Protein AF-A0A7X9FN58-F1 (afdb_monomer)

Structure (mmCIF, N/CA/C/O backbone):
data_AF-A0A7X9FN58-F1
#
_entry.id   AF-A0A7X9FN58-F1
#
loop_
_atom_site.group_PDB
_atom_site.id
_atom_site.type_symbol
_atom_site.label_atom_id
_atom_site.label_alt_id
_atom_site.label_comp_id
_atom_site.label_asym_id
_atom_site.label_entity_id
_atom_site.label_seq_id
_atom_site.pdbx_PDB_ins_code
_atom_site.Cartn_x
_atom_site.Cartn_y
_atom_site.Cartn_z
_atom_site.occupancy
_atom_site.B_iso_or_equiv
_atom_site.auth_seq_id
_atom_site.auth_comp_id
_atom_site.auth_asym_id
_atom_site.auth_atom_id
_atom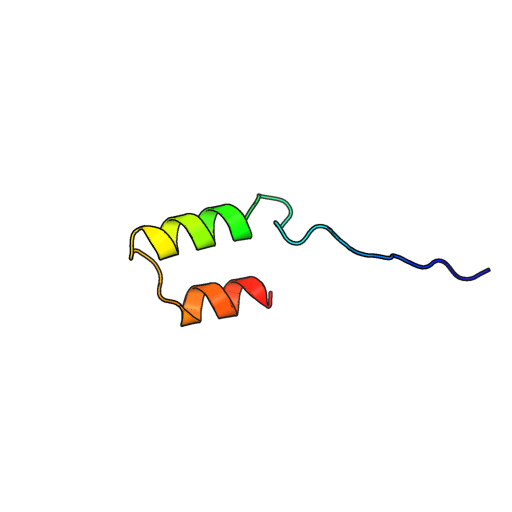_site.pdbx_PDB_model_num
ATOM 1 N N . MET A 1 1 ? 13.399 -4.139 -33.464 1.00 71.25 1 MET A N 1
ATOM 2 C CA . MET A 1 1 ? 13.658 -4.880 -32.213 1.00 71.25 1 MET A CA 1
ATOM 3 C C . MET A 1 1 ? 12.696 -4.325 -31.186 1.00 71.25 1 MET A C 1
ATOM 5 O O . MET A 1 1 ? 12.768 -3.133 -30.925 1.00 71.25 1 MET A O 1
ATOM 9 N N . GLU A 1 2 ? 11.751 -5.134 -30.711 1.00 87.25 2 GLU A N 1
ATOM 10 C CA . GLU A 1 2 ? 10.821 -4.721 -29.656 1.00 87.25 2 GLU A CA 1
ATOM 11 C C . GLU A 1 2 ? 11.315 -5.203 -28.296 1.00 87.25 2 GLU A C 1
ATOM 13 O O . GLU A 1 2 ? 11.780 -6.335 -28.158 1.00 87.25 2 GLU A O 1
ATOM 18 N N . SER A 1 3 ? 11.201 -4.329 -27.302 1.00 91.25 3 SER A N 1
ATOM 19 C CA . SER A 1 3 ? 11.500 -4.636 -25.908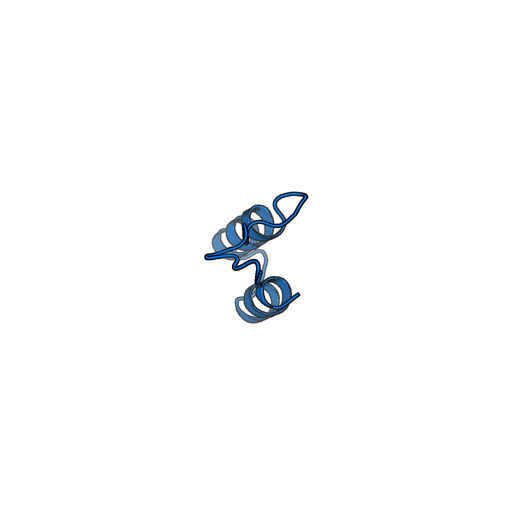 1.00 91.25 3 SER A CA 1
ATOM 20 C C . SER A 1 3 ? 10.207 -5.009 -25.193 1.00 91.25 3 SER A C 1
ATOM 22 O O . SER A 1 3 ? 9.222 -4.278 -25.270 1.00 91.25 3 SER A O 1
ATOM 24 N N . HIS A 1 4 ? 10.220 -6.126 -24.470 1.00 96.38 4 HIS A N 1
ATOM 25 C CA . HIS A 1 4 ? 9.082 -6.607 -23.694 1.00 96.38 4 HIS A CA 1
ATOM 26 C C . HIS A 1 4 ? 9.445 -6.698 -22.209 1.00 96.38 4 HIS A C 1
ATOM 28 O O . HIS A 1 4 ? 10.523 -7.177 -21.857 1.00 96.38 4 HIS A O 1
ATOM 34 N N . ILE A 1 5 ? 8.530 -6.264 -21.340 1.00 95.88 5 ILE A N 1
ATOM 35 C CA . ILE A 1 5 ? 8.677 -6.347 -19.885 1.00 95.88 5 ILE A CA 1
ATOM 36 C C . ILE A 1 5 ? 7.632 -7.334 -19.358 1.00 95.88 5 ILE A C 1
ATOM 38 O O . ILE A 1 5 ? 6.437 -7.059 -19.402 1.00 95.88 5 ILE A O 1
ATOM 42 N N . LEU A 1 6 ? 8.096 -8.471 -18.831 1.00 96.88 6 LEU A N 1
ATOM 43 C CA . LEU A 1 6 ? 7.246 -9.556 -18.308 1.00 96.88 6 LEU A CA 1
ATOM 44 C C . LEU A 1 6 ? 6.527 -9.192 -16.998 1.00 96.88 6 LEU A C 1
ATOM 46 O O . LEU A 1 6 ? 5.608 -9.885 -16.564 1.00 96.88 6 LEU A O 1
ATOM 50 N N . GLY A 1 7 ? 6.958 -8.120 -16.341 1.00 96.12 7 GLY 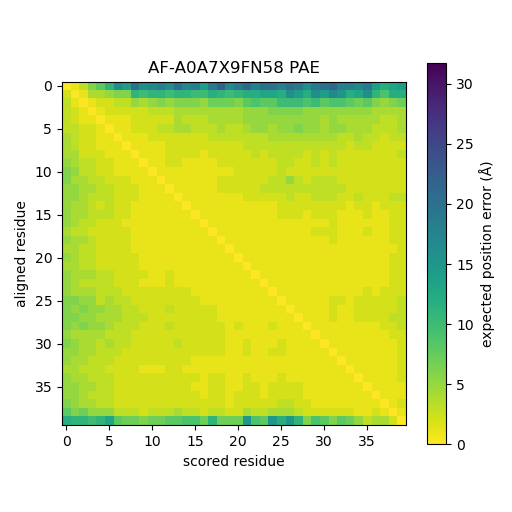A N 1
ATOM 51 C CA . GLY A 1 7 ? 6.358 -7.628 -15.114 1.00 96.12 7 GLY A CA 1
ATOM 52 C C . GLY A 1 7 ? 7.161 -6.486 -14.511 1.00 96.12 7 GLY A C 1
ATOM 53 O O . GLY A 1 7 ? 8.350 -6.327 -14.784 1.00 96.12 7 GLY A O 1
ATOM 54 N N . PHE A 1 8 ? 6.493 -5.702 -13.673 1.00 96.00 8 PHE A N 1
ATOM 55 C CA . PHE A 1 8 ? 7.087 -4.583 -12.955 1.00 96.00 8 PHE A CA 1
ATOM 56 C C . PHE A 1 8 ? 6.810 -4.715 -11.449 1.00 96.00 8 PHE A C 1
ATOM 58 O O . PHE A 1 8 ? 5.739 -5.214 -11.075 1.00 96.00 8 PHE A O 1
ATOM 65 N N . PRO A 1 9 ? 7.744 -4.309 -10.568 1.00 96.62 9 PRO A N 1
ATOM 66 C CA . PRO A 1 9 ? 7.511 -4.314 -9.129 1.00 96.62 9 PRO A CA 1
ATOM 67 C C . PRO A 1 9 ? 6.293 -3.464 -8.749 1.00 96.62 9 PRO A C 1
ATOM 69 O O . PRO A 1 9 ? 6.212 -2.291 -9.090 1.00 96.62 9 PRO A O 1
ATOM 72 N N . ARG A 1 10 ? 5.352 -4.055 -8.006 1.00 96.50 10 ARG A N 1
ATOM 73 C CA . ARG A 1 10 ? 4.072 -3.415 -7.632 1.00 96.50 10 ARG A CA 1
ATOM 74 C C . ARG A 1 10 ? 4.097 -2.739 -6.266 1.00 96.50 10 ARG A C 1
ATOM 76 O O . ARG A 1 10 ? 3.106 -2.174 -5.832 1.00 96.50 10 ARG A O 1
ATOM 83 N N . VAL A 1 11 ? 5.206 -2.875 -5.541 1.00 96.88 11 VAL A N 1
ATOM 84 C CA . VAL A 1 11 ? 5.292 -2.424 -4.148 1.00 96.88 11 VAL A CA 1
ATOM 85 C C . VAL A 1 11 ? 5.371 -0.895 -4.031 1.00 96.88 11 VAL A C 1
ATOM 87 O O . VAL A 1 11 ? 5.067 -0.367 -2.964 1.00 96.88 11 VAL A O 1
ATOM 90 N N . GLY A 1 12 ? 5.730 -0.216 -5.127 1.00 96.75 12 GLY A N 1
ATOM 91 C CA . GLY A 1 12 ? 5.960 1.226 -5.209 1.00 96.75 12 GLY A CA 1
ATOM 92 C C . GLY A 1 12 ? 7.383 1.632 -4.792 1.00 96.75 12 GLY A C 1
ATOM 93 O O . GLY A 1 12 ? 8.119 0.843 -4.188 1.00 96.75 12 GLY A O 1
ATOM 94 N N . ALA A 1 13 ? 7.808 2.842 -5.165 1.00 96.75 13 ALA A N 1
ATOM 95 C CA . ALA A 1 13 ? 9.185 3.310 -4.976 1.00 96.75 13 ALA A CA 1
ATOM 96 C C . ALA A 1 13 ? 9.561 3.462 -3.492 1.00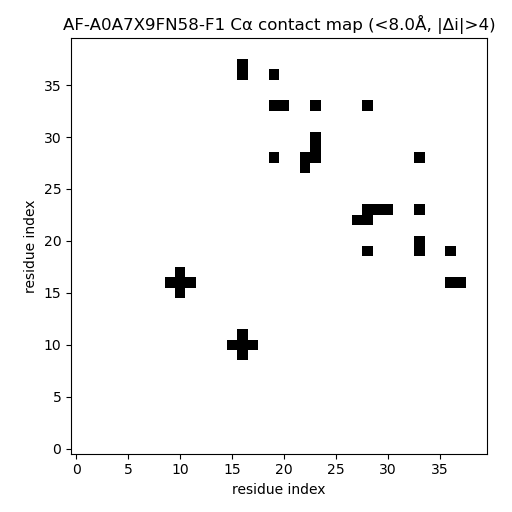 96.75 13 ALA A C 1
ATOM 98 O O . ALA A 1 13 ? 10.707 3.211 -3.114 1.00 96.75 13 ALA A O 1
ATOM 99 N N . ALA A 1 14 ? 8.592 3.818 -2.646 1.00 97.50 14 ALA A N 1
ATOM 100 C CA . ALA A 1 14 ? 8.758 3.956 -1.203 1.00 97.50 14 ALA A CA 1
ATOM 101 C C . ALA A 1 14 ? 8.088 2.822 -0.405 1.00 97.50 14 ALA A C 1
ATOM 103 O O . ALA A 1 14 ? 8.032 2.886 0.824 1.00 97.50 14 ALA A O 1
ATOM 104 N N . ARG A 1 15 ? 7.656 1.745 -1.074 1.00 98.25 15 ARG A N 1
ATOM 105 C CA . ARG A 1 15 ? 6.906 0.614 -0.496 1.00 98.25 15 ARG A CA 1
ATOM 106 C C . ARG A 1 15 ? 5.500 0.991 -0.018 1.00 98.25 15 ARG A C 1
ATOM 108 O O . ARG A 1 15 ? 5.018 0.484 0.993 1.00 98.25 15 ARG A O 1
ATOM 115 N N . GLU A 1 16 ? 4.839 1.864 -0.754 1.00 98.06 16 GLU A N 1
ATOM 116 C CA . GLU A 1 16 ? 3.487 2.366 -0.533 1.00 98.06 16 GLU A CA 1
ATOM 117 C C . GLU A 1 16 ? 2.502 1.213 -0.285 1.00 98.06 16 GLU A C 1
ATOM 119 O O . GLU A 1 16 ? 1.786 1.210 0.720 1.00 98.06 16 GLU A O 1
ATOM 124 N N . LEU A 1 17 ? 2.555 0.165 -1.120 1.00 98.25 17 LEU A N 1
ATOM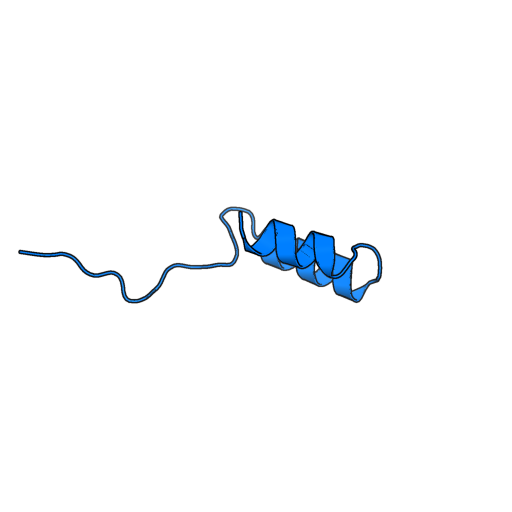 125 C CA . LEU A 1 17 ? 1.665 -0.992 -1.000 1.00 98.25 17 LEU A CA 1
ATOM 126 C C . LEU A 1 17 ? 1.884 -1.775 0.305 1.00 98.25 17 LEU A C 1
ATOM 128 O O . LEU A 1 17 ? 0.924 -2.267 0.896 1.00 98.25 17 LEU A O 1
ATOM 132 N N . LYS A 1 18 ? 3.129 -1.870 0.793 1.00 98.50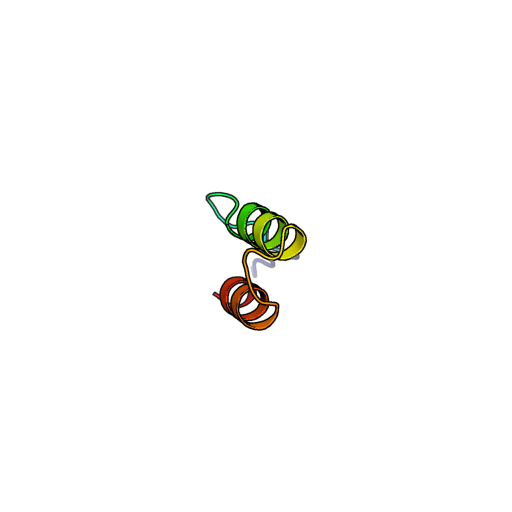 18 LYS A N 1
ATOM 133 C CA . LYS A 1 18 ? 3.436 -2.522 2.079 1.00 98.50 18 LYS A CA 1
ATOM 134 C C . LYS A 1 18 ? 2.733 -1.790 3.219 1.00 98.50 18 LYS A C 1
ATOM 136 O O . LYS A 1 18 ? 2.039 -2.417 4.013 1.00 98.50 18 LYS A O 1
ATOM 141 N N . PHE A 1 19 ? 2.924 -0.475 3.308 1.00 98.56 19 PHE A N 1
ATOM 142 C CA . PHE A 1 19 ? 2.381 0.309 4.416 1.00 98.56 19 PHE A CA 1
ATOM 143 C C . PHE A 1 19 ? 0.852 0.381 4.370 1.00 98.56 19 PHE A C 1
ATOM 145 O O . PHE A 1 19 ? 0.214 0.324 5.420 1.00 98.56 19 PHE A O 1
ATOM 152 N N . ALA A 1 20 ? 0.260 0.440 3.175 1.00 98.50 20 ALA A N 1
ATOM 153 C CA . ALA A 1 20 ? -1.188 0.387 2.997 1.00 98.50 20 ALA A CA 1
ATOM 154 C C . ALA A 1 20 ? -1.784 -0.942 3.490 1.00 98.50 20 ALA A C 1
ATOM 156 O O . ALA A 1 20 ? -2.732 -0.941 4.275 1.00 98.50 20 ALA A O 1
ATOM 157 N N . LEU A 1 21 ? -1.190 -2.075 3.095 1.00 98.62 21 LEU A N 1
ATOM 158 C CA . LEU A 1 21 ? -1.617 -3.403 3.548 1.00 98.62 21 LEU A CA 1
ATOM 159 C C . LEU A 1 21 ? -1.523 -3.544 5.068 1.00 98.62 21 LEU A C 1
ATOM 161 O O . LEU A 1 21 ? -2.471 -3.988 5.709 1.00 98.62 21 LEU A O 1
ATOM 165 N N . GLU A 1 22 ? -0.408 -3.117 5.655 1.00 98.81 22 GLU A N 1
ATOM 166 C CA . GLU A 1 22 ? -0.211 -3.180 7.102 1.00 98.81 22 GLU A CA 1
ATOM 167 C C . GLU A 1 22 ? -1.230 -2.328 7.871 1.00 98.81 22 GLU A C 1
ATOM 169 O O . GLU A 1 22 ? -1.744 -2.774 8.896 1.00 98.81 22 GLU A O 1
ATOM 174 N N . ARG A 1 23 ? -1.561 -1.127 7.378 1.00 98.75 23 ARG A N 1
ATOM 175 C CA . ARG A 1 23 ? -2.624 -0.286 7.957 1.00 98.75 23 ARG A CA 1
ATOM 176 C C . ARG A 1 23 ? -3.991 -0.948 7.835 1.00 98.75 23 ARG A C 1
ATOM 178 O O . ARG A 1 23 ? -4.746 -0.965 8.803 1.00 98.75 23 ARG A O 1
ATOM 185 N N . HIS A 1 24 ? -4.295 -1.528 6.675 1.00 98.75 24 HIS A N 1
ATOM 186 C CA . HIS A 1 24 ? -5.549 -2.243 6.464 1.00 98.75 24 HIS A CA 1
ATOM 187 C C . HIS A 1 24 ? -5.698 -3.429 7.427 1.00 98.75 24 HIS A C 1
ATOM 189 O O . HIS A 1 24 ? -6.737 -3.569 8.066 1.00 98.75 24 HIS A O 1
ATOM 195 N N . TRP A 1 25 ? -4.646 -4.233 7.616 1.00 98.62 25 TRP A N 1
ATOM 196 C CA . TRP A 1 25 ? -4.659 -5.357 8.561 1.00 98.62 25 TRP A CA 1
ATOM 197 C C . TRP A 1 25 ? -4.820 -4.930 10.021 1.00 98.62 25 TRP A C 1
ATOM 199 O O . TRP A 1 25 ? -5.397 -5.677 10.807 1.00 98.62 25 TRP A O 1
ATOM 209 N N . ARG A 1 26 ? -4.357 -3.729 10.387 1.00 98.75 26 ARG A N 1
ATOM 210 C CA . ARG A 1 26 ? -4.608 -3.137 11.712 1.00 98.75 26 ARG A CA 1
ATOM 211 C C . ARG A 1 26 ? -6.002 -2.512 11.854 1.00 98.75 26 ARG A C 1
ATOM 213 O O . ARG A 1 26 ? -6.346 -2.060 12.939 1.00 98.75 26 ARG A O 1
ATOM 220 N N . GLY A 1 27 ? -6.804 -2.479 10.787 1.00 98.56 27 GLY A N 1
ATOM 221 C CA . GLY A 1 27 ? -8.114 -1.820 10.769 1.00 98.56 27 GLY A CA 1
ATOM 222 C C . GLY A 1 27 ? -8.043 -0.292 10.670 1.00 98.56 27 GLY A C 1
ATOM 223 O O . GLY A 1 27 ? -9.051 0.381 10.855 1.00 98.56 27 GLY A O 1
ATOM 224 N N . GLU A 1 28 ? -6.871 0.267 10.360 1.00 98.75 28 GLU A N 1
ATOM 225 C CA . GLU A 1 28 ? -6.610 1.714 10.256 1.00 98.75 28 GLU A CA 1
ATOM 226 C C . GLU A 1 28 ? -6.903 2.277 8.853 1.00 98.75 28 GLU A C 1
ATOM 228 O O . GLU A 1 28 ? -6.666 3.458 8.589 1.00 98.75 28 GLU A O 1
ATOM 233 N N . MET A 1 29 ? -7.325 1.417 7.924 1.00 98.38 29 MET A N 1
ATOM 234 C CA . MET A 1 29 ? -7.584 1.743 6.523 1.00 98.38 29 MET A CA 1
ATOM 235 C C . MET A 1 29 ? -8.665 0.811 5.974 1.00 98.38 29 MET A C 1
ATOM 237 O O . MET A 1 29 ? -8.618 -0.405 6.180 1.00 98.38 29 MET A O 1
ATOM 241 N N . SER A 1 30 ? -9.644 1.362 5.265 1.00 98.69 30 SER A N 1
ATOM 242 C CA . SER A 1 30 ? -10.720 0.583 4.654 1.00 98.69 30 SER A CA 1
ATOM 243 C C . SER A 1 30 ? -10.227 -0.226 3.449 1.00 98.69 30 SER A C 1
ATOM 245 O O . SER A 1 30 ? -9.246 0.119 2.789 1.00 98.69 30 SER A O 1
ATOM 247 N N . ALA A 1 31 ? -10.950 -1.299 3.114 1.00 98.38 31 ALA A N 1
ATOM 248 C CA . ALA A 1 31 ? -10.663 -2.090 1.915 1.00 98.38 31 ALA A CA 1
ATOM 249 C C . ALA A 1 31 ? -10.775 -1.256 0.623 1.00 98.38 31 ALA A C 1
ATOM 251 O O . ALA A 1 31 ? -10.054 -1.513 -0.339 1.00 98.38 31 ALA A O 1
ATOM 252 N N . ARG A 1 32 ? -11.653 -0.241 0.608 1.00 98.50 32 ARG A N 1
ATOM 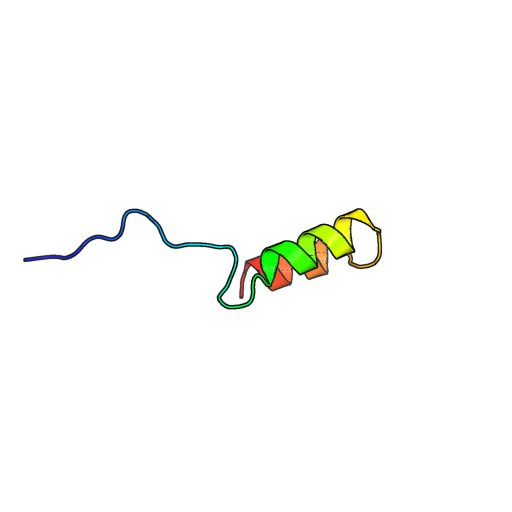253 C CA . ARG A 1 32 ? -11.802 0.679 -0.524 1.00 98.50 32 ARG A CA 1
ATOM 254 C C . ARG A 1 32 ? -10.567 1.554 -0.690 1.00 98.50 32 ARG A C 1
ATOM 256 O O . ARG A 1 32 ? -10.012 1.582 -1.777 1.00 98.50 32 ARG A O 1
ATOM 263 N N . GLU A 1 33 ? -10.100 2.189 0.382 1.00 98.19 33 GLU A N 1
ATOM 264 C CA . GLU A 1 33 ? -8.880 3.004 0.335 1.00 98.19 33 GLU A CA 1
ATOM 265 C C . GLU A 1 33 ? -7.668 2.169 -0.101 1.00 98.19 33 GLU A C 1
ATOM 267 O O . GLU A 1 33 ? -6.856 2.636 -0.895 1.00 98.19 33 GLU A O 1
ATOM 272 N N . LEU A 1 34 ? -7.540 0.926 0.386 1.00 98.44 34 LEU A N 1
ATOM 273 C CA . LEU A 1 34 ? -6.456 0.028 -0.027 1.00 98.44 34 LEU A CA 1
ATOM 274 C C . LEU A 1 34 ? -6.533 -0.292 -1.527 1.00 98.44 34 LEU A C 1
ATOM 276 O O . LEU A 1 34 ? -5.514 -0.284 -2.217 1.00 98.44 34 LEU A O 1
ATOM 280 N N . ALA A 1 35 ? -7.735 -0.577 -2.032 1.00 98.06 35 ALA A N 1
ATOM 281 C CA . ALA A 1 35 ? -7.946 -0.854 -3.445 1.00 98.06 35 ALA A CA 1
ATOM 282 C C . ALA A 1 35 ? -7.700 0.379 -4.319 1.00 98.06 35 ALA A C 1
ATOM 284 O O . ALA A 1 35 ? -7.277 0.221 -5.459 1.00 98.06 35 ALA A O 1
ATOM 285 N N . ASP A 1 36 ? -8.001 1.578 -3.821 1.00 98.00 36 ASP A N 1
ATOM 286 C CA . ASP A 1 36 ? -7.772 2.838 -4.527 1.00 98.00 36 ASP A CA 1
ATOM 287 C C . ASP A 1 36 ? -6.264 3.098 -4.649 1.00 98.00 36 ASP A C 1
ATOM 289 O O . ASP A 1 36 ? -5.778 3.246 -5.766 1.00 98.00 36 ASP A O 1
ATOM 293 N N . LEU A 1 37 ? -5.506 2.968 -3.552 1.00 96.81 37 LEU A N 1
ATOM 294 C CA . LEU A 1 37 ? -4.042 3.078 -3.567 1.00 96.81 37 LEU A CA 1
ATOM 295 C C . LEU A 1 37 ? -3.374 2.044 -4.485 1.00 96.81 37 LEU A C 1
ATOM 297 O O . LEU A 1 37 ? -2.372 2.343 -5.116 1.00 96.81 37 LEU A O 1
ATOM 301 N N . GLY A 1 38 ? -3.904 0.821 -4.569 1.00 95.19 38 GLY A N 1
ATOM 302 C CA . GLY A 1 38 ? -3.354 -0.218 -5.446 1.00 95.19 38 GLY A CA 1
ATOM 303 C C . GLY A 1 38 ? -3.6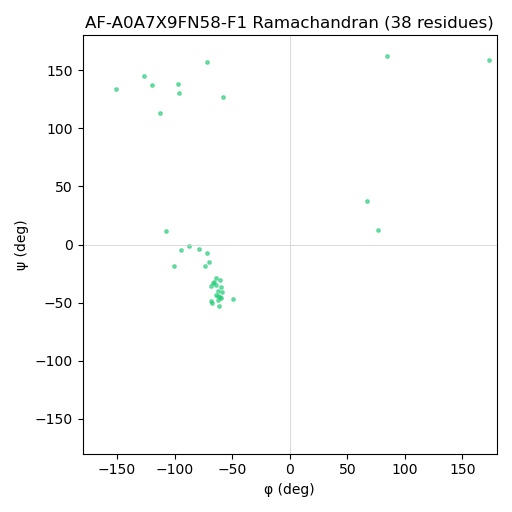00 -0.002 -6.947 1.00 95.19 38 GLY A C 1
ATOM 304 O O . GLY A 1 38 ? -3.105 -0.802 -7.744 1.00 95.19 38 GLY A O 1
ATOM 305 N N . ARG A 1 39 ? -4.401 1.003 -7.331 1.00 94.00 39 ARG A N 1
ATOM 306 C CA . ARG A 1 39 ? -4.667 1.373 -8.733 1.00 94.00 39 ARG A CA 1
ATOM 307 C C . ARG A 1 39 ? -3.862 2.585 -9.203 1.00 94.00 39 ARG A C 1
ATOM 309 O O . ARG A 1 39 ? -3.776 2.764 -10.418 1.00 94.00 39 ARG A O 1
ATOM 316 N N . ASP A 1 40 ? -3.333 3.370 -8.268 1.00 79.19 40 ASP A N 1
ATOM 317 C CA . ASP A 1 40 ? -2.425 4.494 -8.524 1.00 79.19 40 ASP A CA 1
ATOM 318 C C . ASP A 1 40 ? -1.001 3.993 -8.831 1.00 79.19 40 ASP A C 1
ATOM 320 O O . ASP A 1 40 ? -0.350 4.591 -9.720 1.00 79.19 40 ASP A O 1
#

Secondary structure (DSSP, 8-state):
-----S----S-TT-HHHHHHHHHHTTSS-HHHHHHHTT-

Solvent-accessible surface area (backbone atoms only — not comparable to full-atom values): 2697 Å² total; per-residue (Å²): 138,87,88,84,77,98,73,75,87,79,42,55,99,86,38,56,51,55,57,44,51,54,34,33,75,71,68,77,38,53,73,64,60,47,55,52,62,74,72,111

Sequence (40 aa):
MESHILGFPRVGAARELKFALERHWRGEMSARELADLGRD

Nearest PDB structures (foldseek):
  1xr2-assembly2_B  TM=9.564E-01  e=2.161E-01  Thermotoga maritima
  8rmp-assembly1_B  TM=9.274E-01  e=5.979E+00  Influenza A virus (A/Zhejiang/DTID-ZJU01/2013(H7N9))
  8rmq-assembly1_B  TM=9.357E-01  e=6.398E+00  Influenza A virus (A/Zhejiang/DTID-ZJU01/2013(H7N9))
  2nn4-assembly1_A  TM=6.575E-01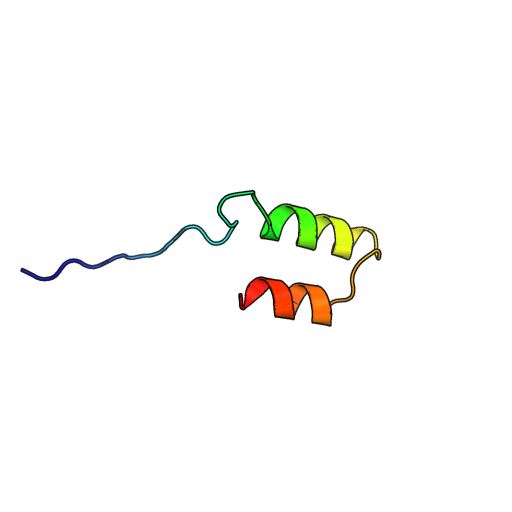  e=6.847E+00  Bacillus subtilis
  8rnc-assembly1_B  TM=6.442E-01  e=7.327E+00  Influenza B virus (B/Memphis/13/2003)

Radius of gyration: 13.49 Å; Cα contacts (8 Å, |Δi|>4): 18; chains: 1; bounding box: 26×14×44 Å

pLDDT: mean 96.09, std 5.34, range [71.25, 98.81]

Mean predicted aligned error: 2.83 Å

Foldseek 3Di:
DDDDDPDDDQCDPVSQLVVLVVCVVVVNDDPVRSVVSSVD